Protein AF-A0A9D8Q6X6-F1 (afdb_monomer_lite)

Secondary structure (DSSP, 8-state):
-----GGGTTTTHHHHHHHHHHHHHHHTT---------TT-HHHHHHHHTTT----TT-------HHHHHHHHT-

Structure (mmCIF, N/CA/C/O backbone):
data_AF-A0A9D8Q6X6-F1
#
_entry.id   AF-A0A9D8Q6X6-F1
#
loop_
_atom_site.group_PDB
_atom_site.id
_atom_site.type_symbol
_atom_site.label_atom_id
_atom_site.label_alt_id
_atom_site.label_comp_id
_atom_site.label_asym_id
_atom_site.label_entity_id
_atom_site.label_seq_id
_atom_site.pdbx_PDB_ins_code
_atom_site.Cartn_x
_atom_site.Cartn_y
_atom_site.Cartn_z
_atom_site.occupancy
_atom_site.B_iso_or_equiv
_atom_site.auth_seq_id
_atom_site.auth_comp_id
_atom_site.auth_asym_id
_atom_site.auth_atom_id
_atom_site.pdbx_PDB_model_num
ATOM 1 N N . GLU A 1 1 ? -4.464 -6.606 0.926 1.00 88.38 1 GLU A N 1
ATOM 2 C CA . GLU A 1 1 ? -3.481 -7.323 0.093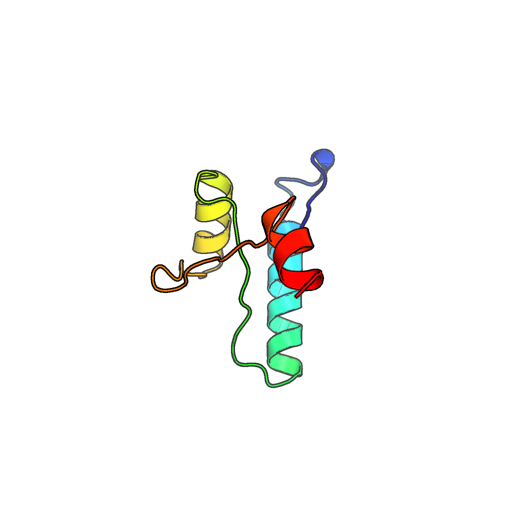 1.00 88.38 1 GLU A CA 1
ATOM 3 C C . GLU A 1 1 ? -3.810 -7.174 -1.378 1.00 88.38 1 GLU A C 1
ATOM 5 O O . GLU A 1 1 ? -4.974 -7.288 -1.752 1.00 88.38 1 GLU A O 1
ATOM 10 N N . LEU A 1 2 ? -2.788 -6.904 -2.188 1.00 93.00 2 LEU A N 1
ATOM 11 C CA . LEU A 1 2 ? -2.869 -6.867 -3.644 1.00 93.00 2 LEU A CA 1
ATOM 12 C C . LEU A 1 2 ? -1.766 -7.767 -4.195 1.00 93.00 2 LEU A C 1
ATOM 14 O O . LEU A 1 2 ? -0.587 -7.524 -3.960 1.00 93.00 2 LEU A O 1
ATOM 18 N N . TYR A 1 3 ? -2.147 -8.785 -4.959 1.00 94.56 3 TYR A N 1
ATOM 19 C CA . TYR A 1 3 ? -1.203 -9.705 -5.575 1.00 94.56 3 TYR A CA 1
ATOM 20 C C . TYR A 1 3 ? -1.543 -9.897 -7.048 1.00 94.56 3 TYR A C 1
ATOM 22 O O . TYR A 1 3 ? -2.690 -10.149 -7.412 1.00 94.56 3 TYR A O 1
ATOM 30 N N . VAL A 1 4 ? -0.520 -9.799 -7.895 1.00 94.12 4 VAL A N 1
ATOM 31 C CA . VAL A 1 4 ? -0.603 -10.141 -9.314 1.00 94.12 4 VAL A CA 1
ATOM 32 C C . VAL A 1 4 ? 0.319 -11.327 -9.560 1.00 94.12 4 VAL A C 1
ATOM 34 O O . VAL A 1 4 ? 1.537 -11.240 -9.337 1.00 94.12 4 VAL A O 1
ATOM 37 N N . ALA A 1 5 ? -0.279 -12.426 -10.023 1.00 96.12 5 ALA A N 1
ATOM 38 C CA . ALA A 1 5 ? 0.432 -13.640 -10.400 1.00 96.12 5 ALA A CA 1
ATOM 39 C C . ALA A 1 5 ? 1.540 -13.320 -11.405 1.00 96.12 5 ALA A C 1
ATOM 41 O O . ALA A 1 5 ? 1.360 -12.472 -12.278 1.00 96.12 5 ALA A O 1
ATOM 42 N N . GLN A 1 6 ? 2.680 -14.006 -11.297 1.00 94.69 6 GLN A N 1
ATOM 43 C CA . GLN A 1 6 ? 3.866 -13.716 -12.109 1.00 94.69 6 GLN A CA 1
ATOM 44 C C . GLN A 1 6 ? 3.562 -13.686 -13.614 1.00 94.69 6 GLN A C 1
ATOM 46 O O . GLN A 1 6 ? 3.972 -12.744 -14.286 1.00 94.69 6 GLN A O 1
ATOM 51 N N . ALA A 1 7 ? 2.772 -14.645 -14.108 1.00 96.62 7 ALA A N 1
ATOM 52 C CA . ALA A 1 7 ? 2.365 -14.738 -15.513 1.00 96.62 7 ALA A CA 1
ATOM 53 C C . ALA A 1 7 ? 1.507 -13.553 -16.006 1.00 96.62 7 ALA A C 1
ATOM 55 O O . ALA A 1 7 ? 1.387 -13.343 -17.206 1.00 96.62 7 ALA A O 1
ATOM 56 N N . ALA A 1 8 ? 0.915 -12.776 -15.095 1.00 94.00 8 ALA A N 1
ATOM 57 C CA . ALA A 1 8 ? 0.069 -11.625 -15.407 1.00 94.00 8 ALA A CA 1
ATOM 58 C C . ALA A 1 8 ? 0.743 -10.269 -15.106 1.00 94.00 8 ALA A C 1
ATOM 60 O O . ALA A 1 8 ? 0.120 -9.212 -15.258 1.00 94.00 8 ALA A O 1
ATOM 61 N N . ARG A 1 9 ? 2.005 -10.263 -14.652 1.00 93.25 9 ARG A N 1
ATOM 62 C CA . ARG A 1 9 ? 2.758 -9.022 -14.403 1.00 93.25 9 ARG A CA 1
ATOM 63 C C . ARG A 1 9 ? 3.136 -8.354 -15.726 1.00 93.25 9 ARG A C 1
ATOM 65 O O . ARG A 1 9 ? 3.270 -9.009 -16.748 1.00 93.25 9 ARG A O 1
ATOM 72 N N . GLY A 1 10 ? 3.263 -7.028 -15.713 1.00 91.06 10 GLY A N 1
ATOM 73 C CA . GLY A 1 10 ? 3.510 -6.234 -16.926 1.00 91.06 10 GLY A CA 1
ATOM 74 C C . GLY A 1 10 ? 2.275 -6.003 -17.808 1.00 91.06 10 GLY A C 1
ATOM 75 O O . GLY A 1 10 ? 2.287 -5.097 -18.628 1.00 91.06 10 GLY A O 1
ATOM 76 N N . LEU A 1 11 ? 1.167 -6.721 -17.579 1.00 95.31 11 LEU A N 1
ATOM 77 C CA . LEU A 1 11 ? -0.083 -6.577 -18.344 1.00 95.31 11 LEU A CA 1
ATOM 78 C C . LEU A 1 11 ? -1.038 -5.506 -17.779 1.00 95.31 11 LEU A C 1
ATOM 80 O O . LEU A 1 11 ? -2.225 -5.479 -18.093 1.00 95.31 11 LEU A O 1
ATOM 84 N N . GLY A 1 12 ? -0.558 -4.650 -16.872 1.00 95.38 12 GLY A N 1
ATOM 85 C CA . GLY A 1 12 ? -1.356 -3.570 -16.278 1.00 95.38 12 GLY A CA 1
ATOM 86 C C . GLY A 1 12 ? -2.404 -4.000 -15.239 1.00 95.38 12 GLY A C 1
ATOM 87 O O . GLY A 1 12 ? -3.136 -3.146 -14.736 1.00 95.38 12 GLY A O 1
ATOM 88 N N . ALA A 1 13 ? -2.470 -5.282 -14.859 1.00 97.00 13 ALA A N 1
ATOM 89 C CA . ALA A 1 13 ? -3.460 -5.795 -13.903 1.00 97.00 13 ALA A CA 1
ATOM 90 C C . ALA A 1 13 ? -3.445 -5.049 -12.554 1.00 97.00 13 ALA A C 1
ATOM 92 O O . ALA A 1 13 ? -4.497 -4.629 -12.077 1.00 97.00 13 ALA A O 1
ATOM 93 N N . GLY A 1 14 ? -2.261 -4.804 -11.979 1.00 96.38 14 GLY A N 1
ATOM 94 C CA . GLY A 1 14 ? -2.126 -4.080 -10.707 1.00 96.38 14 GLY A CA 1
ATOM 95 C C . GLY A 1 14 ? -2.684 -2.655 -10.767 1.00 96.38 14 GLY A C 1
ATOM 96 O O . GLY A 1 14 ? -3.426 -2.245 -9.879 1.00 96.38 14 GLY A O 1
ATOM 97 N N . ARG A 1 15 ? -2.406 -1.923 -11.857 1.00 97.44 15 ARG A N 1
ATOM 98 C CA . ARG A 1 15 ? -2.946 -0.572 -12.081 1.00 97.44 15 ARG A CA 1
ATOM 99 C C . ARG A 1 15 ? -4.472 -0.592 -12.168 1.00 97.44 15 ARG A C 1
ATOM 101 O O . ARG A 1 15 ? -5.118 0.242 -11.546 1.00 97.44 15 ARG A O 1
ATOM 108 N N . ARG A 1 16 ? -5.051 -1.548 -12.907 1.00 98.12 16 ARG A N 1
ATOM 109 C CA . ARG A 1 16 ? -6.515 -1.680 -13.041 1.00 98.12 16 ARG A CA 1
ATOM 110 C C . ARG A 1 16 ? -7.185 -1.998 -11.705 1.00 98.12 16 ARG A C 1
ATOM 112 O O . ARG A 1 16 ? -8.216 -1.411 -11.401 1.00 98.12 16 ARG A O 1
ATOM 119 N N . LEU A 1 17 ? -6.583 -2.873 -10.898 1.00 98.00 17 LEU A N 1
ATOM 120 C CA . LEU A 1 17 ? -7.089 -3.205 -9.563 1.00 98.00 17 LEU A CA 1
ATOM 121 C C . LEU A 1 17 ? -7.071 -1.987 -8.627 1.00 98.00 17 LEU A C 1
ATOM 123 O O . LEU A 1 17 ? -8.076 -1.704 -7.981 1.00 98.00 17 LEU A O 1
ATOM 127 N N . MET A 1 18 ? -5.970 -1.228 -8.599 1.00 98.25 18 MET A N 1
ATOM 128 C CA . MET A 1 18 ? -5.873 -0.009 -7.783 1.00 98.25 18 MET A CA 1
ATOM 129 C C . MET A 1 18 ? -6.837 1.088 -8.250 1.00 98.25 18 MET A C 1
ATOM 131 O O . MET A 1 18 ? -7.469 1.741 -7.422 1.00 98.25 18 MET A O 1
ATOM 135 N N . ALA A 1 19 ? -6.996 1.266 -9.564 1.00 98.31 19 ALA A N 1
ATOM 136 C CA . ALA A 1 19 ? -7.948 2.223 -10.123 1.00 98.31 19 ALA A CA 1
ATOM 137 C C . ALA A 1 19 ? -9.397 1.883 -9.739 1.00 98.31 19 ALA A C 1
ATOM 139 O O . ALA A 1 19 ? -10.158 2.766 -9.346 1.00 98.31 19 ALA A O 1
ATOM 140 N N . GLU A 1 20 ? -9.771 0.603 -9.795 1.00 98.50 20 GLU A N 1
ATOM 141 C CA . GLU A 1 20 ? -11.113 0.168 -9.408 1.00 98.50 20 GLU A CA 1
ATOM 142 C C . GLU A 1 20 ? -11.358 0.325 -7.901 1.00 98.50 20 GLU A C 1
ATOM 144 O O . GLU A 1 20 ? -12.432 0.764 -7.488 1.00 98.50 20 GLU A O 1
ATOM 149 N N . LEU A 1 21 ? -10.345 0.060 -7.069 1.00 98.19 21 LEU A N 1
ATOM 150 C CA . LEU A 1 21 ? -10.414 0.329 -5.633 1.00 98.19 21 LEU A CA 1
ATOM 151 C C . LEU A 1 21 ? -10.627 1.824 -5.345 1.00 98.19 21 LEU A C 1
ATOM 153 O O . LEU A 1 21 ? -11.487 2.171 -4.535 1.00 98.19 21 LEU A O 1
ATOM 157 N N . ALA A 1 22 ? -9.900 2.708 -6.032 1.00 98.44 22 ALA A N 1
ATOM 158 C CA . ALA A 1 22 ? -10.080 4.153 -5.905 1.00 98.44 22 ALA A CA 1
ATOM 159 C C . ALA A 1 22 ? -11.489 4.596 -6.345 1.00 98.44 22 ALA A C 1
ATOM 161 O O . ALA A 1 22 ? -12.142 5.375 -5.649 1.00 98.44 22 ALA A O 1
ATOM 162 N N . ARG A 1 23 ? -12.008 4.043 -7.451 1.00 98.62 23 ARG A N 1
ATOM 163 C CA . ARG A 1 23 ? -13.377 4.307 -7.926 1.00 98.62 23 ARG A CA 1
ATOM 164 C C . ARG A 1 23 ? -14.429 3.895 -6.895 1.00 98.62 23 ARG A C 1
ATOM 166 O O . ARG A 1 23 ? -15.376 4.644 -6.641 1.00 98.62 23 ARG A O 1
ATOM 173 N N . LEU A 1 24 ? -14.269 2.719 -6.288 1.00 98.62 24 LEU A N 1
ATOM 174 C CA . LEU A 1 24 ? -15.149 2.232 -5.224 1.00 98.62 24 LEU A CA 1
ATOM 175 C C . LEU A 1 24 ? -15.076 3.113 -3.975 1.00 98.62 24 LEU A C 1
ATOM 177 O O . LEU A 1 24 ? -16.116 3.389 -3.378 1.00 98.62 24 LEU A O 1
ATOM 181 N N . ALA A 1 25 ? -13.879 3.566 -3.596 1.00 98.56 25 ALA A N 1
ATOM 182 C CA . ALA A 1 25 ? -13.694 4.459 -2.459 1.00 98.56 25 ALA A CA 1
ATOM 183 C C . ALA A 1 25 ? -14.485 5.764 -2.645 1.00 98.56 25 ALA A C 1
ATOM 185 O O . ALA A 1 25 ? -15.301 6.114 -1.793 1.00 98.56 25 ALA A O 1
ATOM 186 N N . LEU A 1 26 ? -14.337 6.408 -3.806 1.00 98.62 26 LEU A N 1
ATOM 187 C CA . LEU A 1 26 ? -15.059 7.637 -4.143 1.00 98.62 26 LEU A CA 1
ATOM 188 C C . LEU A 1 26 ? -16.574 7.426 -4.217 1.00 98.62 26 LEU A C 1
ATOM 190 O O . LEU A 1 26 ? -17.333 8.217 -3.665 1.00 98.62 26 LEU A O 1
ATOM 194 N N . THR A 1 27 ? -17.022 6.327 -4.832 1.00 98.69 27 THR A N 1
ATOM 195 C CA . THR A 1 27 ? -18.455 5.986 -4.933 1.00 98.69 27 THR A CA 1
ATOM 196 C C . THR A 1 27 ? -19.103 5.819 -3.552 1.00 98.69 27 THR A C 1
ATOM 198 O O . THR A 1 27 ? -20.297 6.050 -3.391 1.00 98.69 27 THR A O 1
ATOM 201 N N . ARG A 1 28 ? -18.319 5.432 -2.540 1.00 98.44 28 ARG A N 1
ATOM 202 C CA . ARG A 1 28 ? -18.766 5.261 -1.150 1.00 98.44 28 ARG A CA 1
ATOM 203 C C . ARG A 1 28 ? -18.526 6.493 -0.269 1.00 98.44 28 ARG A C 1
ATOM 205 O O . ARG A 1 28 ? -18.761 6.419 0.931 1.00 98.44 28 ARG A O 1
ATOM 212 N N . GLY A 1 29 ? -18.065 7.608 -0.839 1.00 98.50 29 GLY A N 1
ATOM 213 C CA . GLY A 1 29 ? -17.820 8.851 -0.104 1.00 98.50 29 GLY A CA 1
ATOM 214 C C . GLY A 1 29 ? -16.532 8.863 0.724 1.00 98.50 29 GLY A C 1
ATOM 215 O O . GLY A 1 29 ? -16.390 9.693 1.620 1.00 98.50 29 GLY A O 1
ATOM 216 N N . PHE A 1 30 ? -15.582 7.965 0.452 1.00 98.56 30 PHE A N 1
ATOM 217 C CA . PHE A 1 30 ? -14.277 7.976 1.113 1.00 98.56 30 PHE A CA 1
ATOM 218 C C . PHE A 1 30 ? -13.295 8.906 0.393 1.00 98.56 30 PHE A C 1
ATOM 220 O O . PHE A 1 30 ? -13.215 8.913 -0.833 1.00 98.56 30 PHE A O 1
ATOM 227 N N . GLY A 1 31 ? -12.501 9.652 1.167 1.00 97.50 31 GLY A N 1
ATOM 228 C CA . GLY A 1 31 ? -11.521 10.611 0.639 1.00 97.50 31 GLY A CA 1
ATOM 229 C C . GLY A 1 31 ? -10.117 10.054 0.379 1.00 97.50 31 GLY A C 1
ATOM 230 O O . GLY A 1 31 ? -9.288 10.765 -0.178 1.00 97.50 31 GLY A O 1
ATOM 231 N N . ARG A 1 32 ? -9.813 8.816 0.799 1.00 97.12 32 ARG A N 1
ATOM 232 C CA . ARG A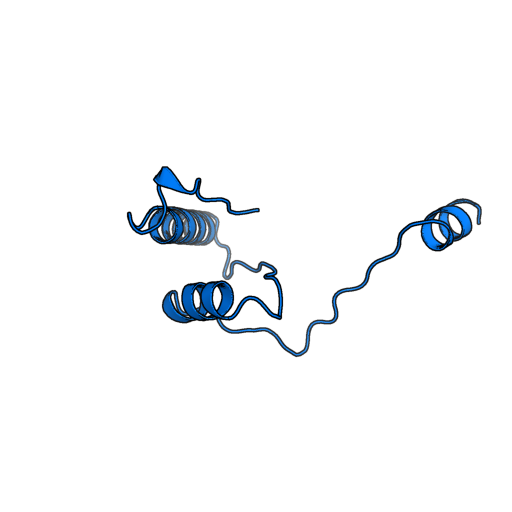 1 32 ? -8.490 8.198 0.593 1.00 97.12 32 ARG A CA 1
ATOM 233 C C . ARG A 1 32 ? -8.521 6.674 0.652 1.00 97.12 32 ARG A C 1
ATOM 235 O O . ARG A 1 32 ? -9.444 6.086 1.214 1.00 97.12 32 ARG A O 1
ATOM 242 N N . VAL A 1 33 ? -7.456 6.064 0.139 1.00 97.50 33 VAL A N 1
ATOM 243 C CA . VAL A 1 33 ? -7.109 4.650 0.315 1.00 97.50 33 VAL A CA 1
ATOM 244 C C . VAL A 1 33 ? -5.700 4.603 0.905 1.00 97.50 33 VAL A C 1
ATOM 246 O O . VAL A 1 33 ? -4.789 5.172 0.316 1.00 97.50 33 VAL A O 1
ATOM 249 N N . ASP A 1 34 ? -5.527 3.932 2.044 1.00 96.19 34 ASP A N 1
ATOM 250 C CA . ASP A 1 34 ? -4.223 3.736 2.693 1.00 96.19 34 ASP A CA 1
ATOM 251 C C . ASP A 1 34 ? -3.822 2.254 2.597 1.00 96.19 34 ASP A C 1
ATOM 253 O O . ASP A 1 34 ? -4.658 1.366 2.778 1.00 96.19 34 ASP A O 1
ATOM 257 N N . TRP A 1 35 ? -2.542 1.976 2.349 1.00 95.44 35 TRP A N 1
ATOM 258 C CA . TRP A 1 35 ? -1.971 0.626 2.380 1.00 95.44 35 TRP A CA 1
ATOM 259 C C . TRP A 1 35 ? -0.513 0.660 2.846 1.00 95.44 35 TRP A C 1
ATOM 261 O O . TRP A 1 35 ? 0.093 1.723 2.973 1.00 95.44 35 TRP A O 1
ATOM 271 N N . THR A 1 36 ? 0.046 -0.517 3.118 1.00 94.81 36 THR A N 1
ATOM 272 C CA . THR A 1 36 ? 1.463 -0.699 3.438 1.00 94.81 36 THR A CA 1
ATOM 273 C C . THR A 1 36 ? 2.180 -1.398 2.284 1.00 94.81 36 THR A C 1
ATOM 275 O O . THR A 1 36 ? 1.574 -2.127 1.498 1.00 94.81 36 THR A O 1
ATOM 278 N N . ALA A 1 37 ? 3.483 -1.161 2.173 1.00 93.69 37 ALA A N 1
ATOM 279 C CA . ALA A 1 37 ? 4.367 -1.818 1.220 1.00 93.69 37 ALA A CA 1
ATOM 280 C C . ALA A 1 37 ? 5.660 -2.229 1.933 1.00 93.69 37 ALA A C 1
ATOM 282 O O . ALA A 1 37 ? 6.010 -1.659 2.971 1.00 93.69 37 ALA A O 1
ATOM 283 N N . ALA A 1 38 ? 6.370 -3.215 1.383 1.00 93.00 38 ALA A N 1
ATOM 284 C CA . ALA A 1 38 ? 7.713 -3.532 1.849 1.00 93.00 38 ALA A CA 1
ATOM 285 C C . ALA A 1 38 ? 8.623 -2.320 1.605 1.00 93.00 38 ALA A C 1
ATOM 287 O O . ALA A 1 38 ? 8.741 -1.856 0.473 1.00 93.00 38 ALA A O 1
ATOM 288 N N . ARG A 1 39 ? 9.249 -1.814 2.674 1.00 91.06 39 ARG A N 1
ATOM 289 C CA . ARG A 1 39 ? 10.069 -0.593 2.640 1.00 91.06 39 ARG A CA 1
ATOM 290 C C . ARG A 1 39 ? 11.243 -0.685 1.665 1.00 91.06 39 ARG A C 1
ATOM 292 O O . ARG A 1 39 ? 11.627 0.325 1.096 1.00 91.06 39 ARG A O 1
ATOM 299 N N . ASP A 1 40 ? 11.774 -1.887 1.471 1.00 94.50 40 ASP A N 1
ATOM 300 C CA . ASP A 1 40 ? 13.004 -2.103 0.706 1.00 94.50 40 ASP A CA 1
ATOM 301 C C . ASP A 1 40 ? 12.742 -2.606 -0.728 1.00 94.50 40 ASP A C 1
ATOM 303 O O . ASP A 1 40 ? 13.680 -2.857 -1.484 1.00 94.50 40 ASP A O 1
ATOM 307 N N . ASP A 1 41 ? 11.476 -2.753 -1.140 1.00 95.44 41 ASP A N 1
ATOM 308 C CA . ASP A 1 41 ? 11.128 -3.134 -2.514 1.00 95.44 41 ASP A CA 1
ATOM 309 C C . ASP A 1 41 ? 10.954 -1.886 -3.388 1.00 95.44 41 ASP A C 1
ATOM 311 O O . ASP A 1 41 ? 9.844 -1.400 -3.602 1.00 95.44 41 ASP A O 1
ATOM 315 N N . VAL A 1 42 ? 12.073 -1.371 -3.906 1.00 95.69 42 VAL A N 1
ATOM 316 C CA . VAL A 1 42 ? 12.114 -0.149 -4.733 1.00 95.69 42 VAL A CA 1
ATOM 317 C C . VAL A 1 42 ? 11.141 -0.221 -5.910 1.00 95.69 42 VAL A C 1
ATOM 319 O O . VAL A 1 42 ? 10.392 0.717 -6.142 1.00 95.69 42 VAL A O 1
ATOM 322 N N . ARG A 1 43 ? 11.052 -1.365 -6.604 1.00 93.69 43 ARG A N 1
ATOM 323 C CA . ARG A 1 43 ? 10.128 -1.509 -7.745 1.00 93.69 43 ARG A CA 1
ATOM 324 C C . ARG A 1 43 ? 8.668 -1.399 -7.320 1.00 93.69 43 ARG A C 1
ATOM 326 O O . ARG A 1 43 ? 7.839 -0.915 -8.090 1.00 93.69 43 ARG A O 1
ATOM 333 N N . LEU A 1 44 ? 8.335 -1.911 -6.137 1.00 93.88 44 LEU A N 1
ATOM 334 C CA . LEU A 1 44 ? 6.990 -1.813 -5.586 1.00 93.88 44 LEU A CA 1
ATOM 335 C C . LEU A 1 44 ? 6.667 -0.375 -5.159 1.00 93.88 44 LEU A C 1
ATOM 337 O O . LEU A 1 44 ? 5.552 0.085 -5.404 1.00 93.88 44 LEU A O 1
ATOM 341 N N . LEU A 1 45 ? 7.631 0.332 -4.564 1.00 95.88 45 LEU A N 1
ATOM 342 C CA . LEU A 1 45 ? 7.488 1.746 -4.213 1.00 95.88 45 LEU A CA 1
ATOM 343 C C . LEU A 1 45 ? 7.312 2.616 -5.463 1.00 95.88 45 LEU A C 1
ATOM 345 O O . LEU A 1 45 ? 6.302 3.311 -5.560 1.00 95.88 45 LEU A O 1
ATOM 349 N N . ASP A 1 46 ? 8.190 2.472 -6.460 1.00 96.19 46 ASP A N 1
ATOM 350 C CA . ASP A 1 46 ? 8.102 3.169 -7.751 1.00 96.19 46 ASP A CA 1
ATOM 351 C C . ASP A 1 46 ? 6.753 2.913 -8.435 1.00 96.19 46 ASP A C 1
ATOM 353 O O . ASP A 1 46 ? 6.138 3.815 -9.008 1.00 96.19 46 ASP A O 1
ATOM 357 N N . PHE A 1 47 ? 6.248 1.674 -8.362 1.00 95.88 47 PHE A N 1
ATOM 358 C CA . PHE A 1 47 ? 4.926 1.344 -8.883 1.00 95.88 47 PHE A CA 1
ATOM 359 C C . PHE A 1 47 ? 3.836 2.179 -8.205 1.00 95.88 47 PHE A C 1
ATOM 361 O O . PHE A 1 47 ? 3.027 2.775 -8.916 1.00 95.88 47 PHE A O 1
ATOM 368 N N . TYR A 1 48 ? 3.805 2.252 -6.872 1.00 97.38 48 TYR A N 1
ATOM 369 C CA . TYR A 1 48 ? 2.791 3.025 -6.151 1.00 97.38 48 TYR A CA 1
ATOM 370 C C . TYR A 1 48 ? 2.937 4.538 -6.354 1.00 97.38 48 TYR A C 1
ATOM 372 O O . TYR A 1 48 ? 1.927 5.213 -6.560 1.00 97.38 48 TYR A O 1
ATOM 380 N N . GLU A 1 49 ? 4.161 5.062 -6.391 1.00 96.88 49 GLU A N 1
ATOM 381 C CA . GLU A 1 49 ? 4.422 6.467 -6.728 1.00 96.88 49 GLU A CA 1
ATOM 382 C C . GLU A 1 49 ? 3.947 6.798 -8.151 1.00 96.88 49 GLU A C 1
ATOM 384 O O . GLU A 1 49 ? 3.293 7.817 -8.368 1.00 96.88 49 GLU A O 1
ATOM 389 N N . SER A 1 50 ? 4.122 5.883 -9.114 1.00 96.94 50 SER A N 1
ATOM 390 C CA . SER A 1 50 ? 3.598 6.036 -10.484 1.00 9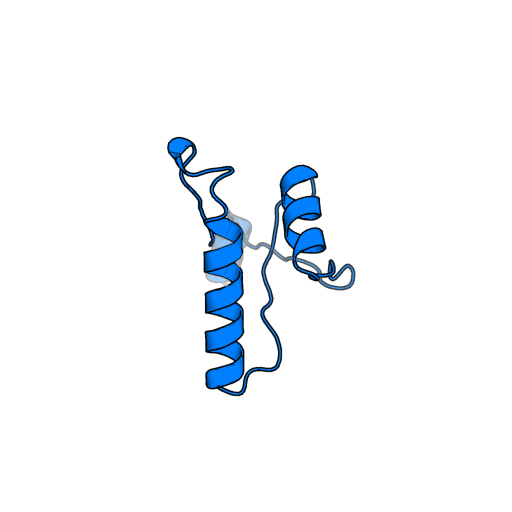6.94 50 SER A CA 1
ATOM 391 C C . SER A 1 50 ? 2.060 6.037 -10.589 1.00 96.94 50 SER A C 1
ATOM 393 O O . SER A 1 50 ? 1.504 6.304 -11.663 1.00 96.94 50 SER A O 1
ATOM 395 N N . LEU A 1 51 ? 1.353 5.688 -9.507 1.00 97.38 51 LEU A N 1
ATOM 396 C CA . LEU A 1 51 ? -0.103 5.823 -9.387 1.00 97.38 51 LEU A CA 1
ATOM 397 C C . LEU A 1 51 ? -0.521 7.153 -8.736 1.00 97.38 51 LEU A C 1
ATOM 399 O O . LEU A 1 51 ? -1.717 7.420 -8.651 1.00 97.38 51 LEU A O 1
ATOM 403 N N . GLY A 1 52 ? 0.435 7.970 -8.284 1.00 97.25 52 GLY A N 1
ATOM 404 C CA . GLY A 1 52 ? 0.200 9.209 -7.540 1.00 97.25 52 GLY A CA 1
ATOM 405 C C . GLY A 1 52 ? 0.095 9.024 -6.023 1.00 97.25 52 GLY A C 1
ATOM 406 O O . GLY A 1 52 ? -0.335 9.947 -5.333 1.00 97.25 52 GLY A O 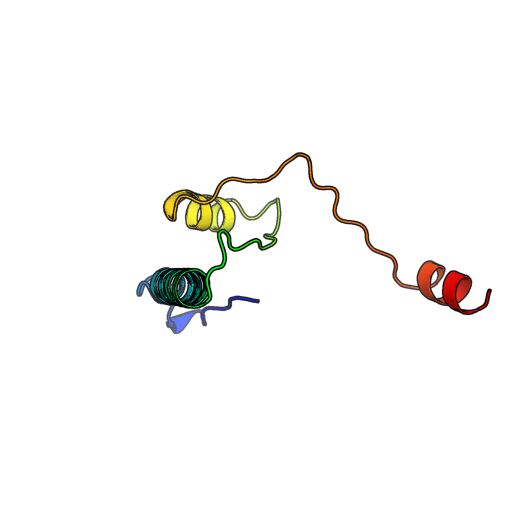1
ATOM 407 N N . ALA A 1 53 ? 0.451 7.851 -5.489 1.00 97.25 53 ALA A N 1
ATOM 408 C CA . ALA A 1 53 ? 0.514 7.637 -4.046 1.00 97.25 53 ALA A CA 1
ATOM 409 C C . ALA A 1 53 ? 1.787 8.264 -3.459 1.00 97.25 53 ALA A C 1
ATOM 411 O O . ALA A 1 53 ? 2.826 8.280 -4.112 1.00 97.25 53 ALA A O 1
ATOM 412 N N . SER A 1 54 ? 1.722 8.728 -2.211 1.00 94.88 54 SER A N 1
ATOM 413 C CA . SER A 1 54 ? 2.887 9.223 -1.475 1.00 94.88 54 SER A CA 1
ATOM 414 C C . SER A 1 54 ? 3.124 8.412 -0.194 1.00 94.88 54 SER A C 1
ATOM 416 O O . SER A 1 54 ? 2.162 8.102 0.525 1.00 94.88 54 SER A O 1
ATOM 418 N N . PRO A 1 55 ? 4.387 8.070 0.130 1.00 93.00 55 PRO A N 1
ATOM 419 C CA . PRO A 1 55 ? 4.727 7.473 1.416 1.00 93.00 55 PRO A CA 1
ATOM 420 C C . PRO A 1 55 ? 4.303 8.376 2.580 1.00 93.00 55 PRO A C 1
ATOM 422 O O . PRO A 1 55 ? 4.372 9.599 2.488 1.00 93.00 55 PRO A O 1
ATOM 425 N N . GLN A 1 56 ? 3.892 7.770 3.695 1.00 94.25 56 GLN A N 1
ATOM 426 C CA . GLN A 1 56 ? 3.474 8.483 4.908 1.00 94.25 56 GLN A CA 1
ATOM 427 C C . GLN A 1 56 ? 4.512 8.252 6.022 1.00 94.25 56 GLN A C 1
ATOM 429 O O . GLN A 1 56 ? 4.331 7.331 6.823 1.00 94.25 56 GLN A O 1
ATOM 434 N N . PRO A 1 57 ? 5.620 9.024 6.063 1.00 86.94 57 PRO A N 1
ATOM 435 C CA . PRO A 1 57 ? 6.764 8.749 6.941 1.00 86.94 57 PRO A CA 1
ATOM 436 C C . PRO A 1 57 ? 6.455 8.935 8.431 1.00 86.94 57 PRO A C 1
ATOM 438 O O . PRO A 1 57 ? 7.087 8.296 9.263 1.00 86.94 57 PRO A O 1
ATOM 441 N N . GLU A 1 58 ? 5.452 9.751 8.759 1.00 90.75 58 GLU A N 1
ATOM 442 C CA . GLU A 1 58 ? 5.030 10.019 10.140 1.00 90.75 58 GLU A CA 1
ATOM 443 C C . GLU A 1 58 ? 4.267 8.848 10.785 1.00 90.75 58 GLU A C 1
ATOM 445 O O . GLU A 1 58 ? 3.972 8.863 11.980 1.00 90.75 58 GLU A O 1
ATOM 450 N N . LYS A 1 59 ? 3.906 7.812 10.013 1.00 87.88 59 LYS A N 1
ATOM 451 C CA . LYS A 1 59 ? 3.199 6.641 10.542 1.00 87.88 59 LYS A CA 1
ATOM 452 C C . LYS A 1 59 ? 4.195 5.582 11.021 1.00 87.88 59 LYS A C 1
ATOM 454 O O . LYS A 1 59 ? 4.982 5.057 10.238 1.00 87.88 59 LYS A O 1
ATOM 459 N N . VAL A 1 60 ? 4.088 5.188 12.291 1.00 89.56 60 VAL A N 1
ATOM 460 C CA . VAL A 1 60 ? 4.851 4.069 12.868 1.00 89.56 60 VAL A CA 1
ATOM 461 C C . VAL A 1 60 ? 4.007 2.794 12.840 1.00 89.56 60 VAL A C 1
ATOM 463 O O . VAL A 1 60 ? 2.887 2.769 13.351 1.00 89.56 60 VAL A O 1
ATOM 466 N N . PHE A 1 61 ? 4.542 1.719 12.257 1.00 91.50 61 PHE A N 1
ATOM 467 C CA . PHE A 1 61 ? 3.887 0.410 12.244 1.00 91.50 61 PHE A CA 1
ATOM 468 C C . PHE A 1 61 ? 4.312 -0.406 13.469 1.00 91.50 61 PHE A C 1
ATOM 470 O O . PHE A 1 61 ? 5.454 -0.853 13.560 1.00 91.50 61 PHE A O 1
ATOM 477 N N . PHE A 1 62 ? 3.389 -0.623 14.405 1.00 94.31 62 PHE A N 1
ATOM 478 C CA . PHE A 1 62 ? 3.628 -1.454 15.584 1.00 94.31 62 PHE A CA 1
ATOM 479 C C . PHE A 1 62 ? 3.294 -2.919 15.307 1.00 94.31 62 PHE A C 1
ATOM 481 O O . PHE A 1 62 ? 2.346 -3.240 14.589 1.00 94.31 62 PHE A O 1
ATOM 488 N N . ARG A 1 63 ? 4.051 -3.825 15.928 1.00 96.38 63 ARG A N 1
ATOM 489 C CA . ARG A 1 63 ? 3.759 -5.258 15.934 1.00 96.38 63 ARG A CA 1
ATOM 490 C C . ARG A 1 63 ? 3.905 -5.803 17.344 1.00 96.38 63 ARG A C 1
ATOM 492 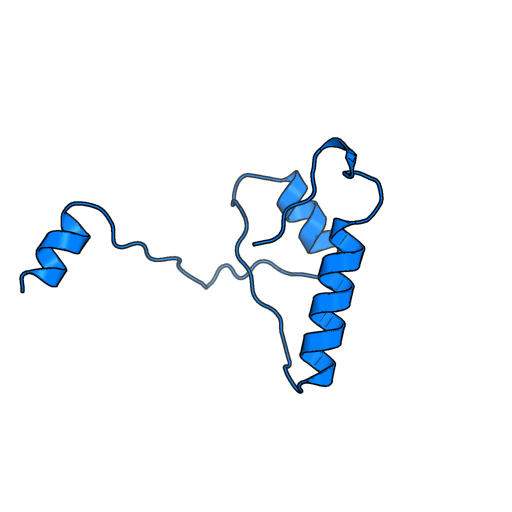O O . ARG A 1 63 ? 4.959 -5.663 17.951 1.00 96.38 63 ARG A O 1
ATOM 499 N N . LEU A 1 64 ? 2.860 -6.476 17.809 1.00 97.56 64 LEU A N 1
ATOM 500 C CA . LEU A 1 64 ? 2.904 -7.350 18.971 1.00 97.56 64 LEU A CA 1
ATOM 501 C C . LEU A 1 64 ? 2.757 -8.789 18.472 1.00 97.56 64 LEU A C 1
ATOM 503 O O . LEU A 1 64 ? 1.800 -9.111 17.770 1.00 97.56 64 LEU A O 1
ATOM 507 N N . SER A 1 65 ? 3.727 -9.642 18.771 1.00 97.88 65 SER A N 1
ATOM 508 C CA . SER A 1 65 ? 3.767 -11.019 18.272 1.00 97.88 65 SER A CA 1
ATOM 509 C C . SER A 1 65 ? 4.508 -11.926 19.244 1.00 97.88 65 SER A 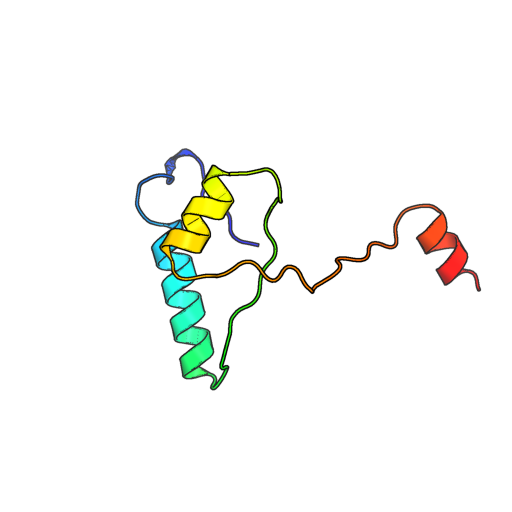C 1
ATOM 511 O O . SER A 1 65 ? 5.181 -11.436 20.142 1.00 97.88 65 SER A O 1
ATOM 513 N N . GLY A 1 66 ? 4.410 -13.242 19.046 1.00 97.81 66 GLY A N 1
ATOM 514 C CA . GLY A 1 66 ? 5.207 -14.209 19.799 1.00 97.81 66 GLY A CA 1
ATOM 515 C C . GLY A 1 66 ? 4.906 -14.202 21.297 1.00 97.81 66 GLY A C 1
ATOM 516 O O . GLY A 1 66 ? 3.747 -14.129 21.708 1.00 97.81 66 GLY A O 1
ATOM 517 N N . GLU A 1 67 ? 5.956 -14.306 22.106 1.00 97.94 67 GLU A N 1
ATOM 518 C CA . GLU A 1 67 ? 5.834 -14.400 23.560 1.00 97.94 67 GLU A CA 1
ATOM 519 C C . GLU A 1 67 ? 5.310 -13.106 24.188 1.00 97.94 67 GLU A C 1
ATOM 521 O O . GLU A 1 67 ? 4.531 -13.158 25.134 1.00 97.94 67 GLU A O 1
ATOM 526 N N . GLU A 1 68 ? 5.663 -11.940 23.645 1.00 98.00 68 GLU A N 1
ATOM 527 C CA . GLU A 1 68 ? 5.177 -10.636 24.107 1.00 98.00 68 GLU A CA 1
ATOM 528 C C . GLU A 1 68 ? 3.651 -10.542 23.983 1.00 98.00 68 GLU A C 1
ATOM 530 O O . GLU A 1 68 ? 2.983 -10.074 24.905 1.00 98.00 68 GLU A O 1
ATOM 535 N N . LEU A 1 69 ? 3.096 -11.038 22.869 1.00 98.50 69 LEU A N 1
ATOM 536 C CA . LEU A 1 69 ? 1.648 -11.103 22.654 1.00 98.50 69 LEU A CA 1
ATOM 537 C C . LEU A 1 69 ? 0.970 -12.018 23.676 1.00 98.50 69 LEU A C 1
ATOM 539 O O . LEU A 1 69 ? -0.052 -11.643 24.248 1.00 98.50 69 LEU A O 1
ATOM 543 N N . ARG A 1 70 ? 1.546 -13.203 23.923 1.00 98.44 70 ARG A N 1
ATOM 544 C CA . ARG A 1 70 ? 1.011 -14.159 24.905 1.00 98.44 70 ARG A CA 1
ATOM 545 C C . ARG A 1 70 ? 1.053 -13.594 26.320 1.00 98.44 70 ARG A C 1
ATOM 547 O O . ARG A 1 70 ? 0.070 -13.714 27.039 1.00 98.44 70 ARG A O 1
ATOM 554 N N . ARG A 1 71 ? 2.160 -12.950 26.703 1.00 98.19 71 ARG A N 1
ATOM 555 C CA . ARG A 1 71 ? 2.310 -12.317 28.020 1.00 98.19 71 ARG A CA 1
ATOM 556 C C . ARG A 1 71 ? 1.296 -11.200 28.238 1.00 98.19 71 ARG A C 1
ATOM 558 O O . ARG A 1 71 ? 0.715 -11.153 29.311 1.00 98.19 71 ARG A O 1
ATOM 565 N N . LEU A 1 72 ? 1.056 -10.343 27.239 1.00 97.75 72 LEU A N 1
ATOM 566 C CA . LEU A 1 72 ? 0.036 -9.295 27.357 1.00 97.75 72 LEU A CA 1
ATOM 567 C C . LEU A 1 72 ? -1.372 -9.888 27.516 1.00 97.75 72 LEU A C 1
ATOM 569 O O . LEU A 1 72 ? -2.149 -9.389 28.317 1.00 97.75 72 LEU A O 1
ATOM 573 N N . ALA A 1 73 ? -1.692 -10.951 26.772 1.00 97.62 73 ALA A N 1
ATOM 574 C CA . ALA A 1 73 ? -2.998 -11.608 26.840 1.00 97.62 73 ALA A CA 1
ATOM 575 C C . ALA A 1 73 ? -3.248 -12.370 28.156 1.00 97.62 73 ALA A C 1
ATOM 577 O O . ALA A 1 73 ? -4.400 -12.634 28.483 1.00 97.62 73 ALA A O 1
ATOM 578 N N . ALA A 1 74 ? -2.187 -12.750 28.871 1.00 96.62 74 ALA A N 1
ATOM 579 C CA . ALA A 1 74 ? -2.255 -13.435 30.161 1.00 96.62 74 ALA A CA 1
ATOM 580 C C . ALA A 1 74 ? -2.292 -12.477 31.374 1.00 96.62 74 ALA A C 1
ATOM 582 O O . ALA A 1 74 ? -2.266 -12.964 32.507 1.00 96.62 74 ALA A O 1
ATOM 583 N N . GLY A 1 75 ? -2.281 -11.155 31.135 1.00 69.62 75 GLY A N 1
ATOM 584 C CA . GLY A 1 75 ? -2.545 -10.119 32.146 1.00 69.62 75 GLY A CA 1
ATOM 585 C C . GLY A 1 75 ? -4.030 -9.807 32.284 1.00 69.62 75 GLY A C 1
ATOM 586 O O . GLY A 1 75 ? -4.330 -8.615 32.509 1.00 69.62 75 GLY A O 1
#

pLDDT: mean 95.46, std 4.06, range [69.62, 98.69]

Sequence (75 aa):
ELYVAQAARGLGAGRRLMAELARLALTRGFGRVDWTAARDDVRLLDFYESLGASPQPEKVFFRLSGEELRRLAAG

Radius of gyration: 16.62 Å; chains: 1; bounding box: 32×25×50 Å

Foldseek 3Di:
DDDDDPVCPPVCPSVVVVVVVVVVCVVVVHPDDDDDDDPPPVVVVVVCVVSVDDDDVPDDDDDDDDPSVVVVVVD